Protein AF-A0A0K0Y816-F1 (afdb_monomer_lite)

Structure (mmCIF, N/CA/C/O backbone):
data_AF-A0A0K0Y816-F1
#
_entry.id   AF-A0A0K0Y816-F1
#
loop_
_atom_site.group_PDB
_atom_site.id
_atom_site.type_symbol
_atom_site.label_atom_id
_atom_site.label_alt_id
_atom_site.label_comp_id
_atom_site.label_asym_id
_atom_site.label_entity_id
_atom_site.label_seq_id
_atom_site.pdbx_PDB_ins_code
_atom_site.Cartn_x
_atom_site.Cartn_y
_atom_site.Cartn_z
_atom_site.occupancy
_atom_site.B_iso_or_equiv
_atom_site.auth_seq_id
_atom_site.auth_comp_id
_atom_site.auth_asym_id
_atom_site.auth_atom_id
_atom_site.pdbx_PDB_model_num
ATOM 1 N N . MET A 1 1 ? 4.189 17.887 4.296 1.00 41.25 1 MET A N 1
ATOM 2 C CA . MET A 1 1 ? 4.472 16.920 3.206 1.00 41.25 1 MET A CA 1
ATOM 3 C C . MET A 1 1 ? 5.342 15.790 3.752 1.00 41.25 1 MET A C 1
ATOM 5 O O . MET A 1 1 ? 6.490 16.033 4.102 1.00 41.25 1 MET A O 1
ATOM 9 N N . GLY A 1 2 ? 4.768 14.596 3.940 1.00 44.94 2 GLY A N 1
ATOM 10 C CA . GLY A 1 2 ? 5.433 13.450 4.579 1.00 44.94 2 GLY A CA 1
ATOM 11 C C . GLY A 1 2 ? 6.568 12.876 3.726 1.00 44.94 2 GLY A C 1
ATOM 12 O O . GLY A 1 2 ? 6.429 12.738 2.514 1.00 44.94 2 GLY A O 1
ATOM 13 N N . LYS A 1 3 ? 7.708 12.578 4.356 1.00 40.50 3 LYS A N 1
ATOM 14 C CA . LYS A 1 3 ? 8.942 12.158 3.679 1.00 40.50 3 LYS A CA 1
ATOM 15 C C . LYS A 1 3 ? 8.794 10.744 3.103 1.00 40.50 3 LYS A C 1
ATOM 17 O O . LYS A 1 3 ? 8.760 9.767 3.845 1.00 40.50 3 LYS A O 1
ATOM 22 N N . PHE A 1 4 ? 8.744 10.643 1.777 1.00 51.56 4 PHE A N 1
ATOM 23 C CA . PHE A 1 4 ? 8.930 9.392 1.045 1.00 51.56 4 PHE A CA 1
ATOM 24 C C . PHE A 1 4 ? 10.347 8.835 1.282 1.00 51.56 4 PHE A C 1
ATOM 26 O O . PHE A 1 4 ? 11.301 9.587 1.493 1.00 51.56 4 PHE A O 1
ATOM 33 N N . THR A 1 5 ? 10.528 7.513 1.211 1.00 58.25 5 THR A N 1
ATOM 34 C CA . THR A 1 5 ? 11.883 6.936 1.164 1.00 58.25 5 THR A CA 1
ATOM 35 C C . THR A 1 5 ? 12.561 7.355 -0.149 1.00 58.25 5 THR A C 1
ATOM 37 O O . THR A 1 5 ? 11.906 7.383 -1.191 1.00 58.25 5 THR A O 1
ATOM 40 N N . LYS A 1 6 ? 13.875 7.648 -0.146 1.00 58.44 6 LYS A N 1
ATOM 41 C CA . LYS A 1 6 ? 14.615 8.121 -1.345 1.00 58.44 6 LYS A CA 1
ATOM 42 C C . LYS A 1 6 ? 14.414 7.243 -2.598 1.00 58.44 6 LYS A C 1
ATOM 44 O O . LYS A 1 6 ? 14.538 7.746 -3.709 1.00 58.44 6 LYS A O 1
ATOM 49 N N . LYS A 1 7 ? 14.130 5.941 -2.439 1.00 62.38 7 LYS A N 1
ATOM 50 C CA . LYS A 1 7 ? 13.894 4.996 -3.549 1.00 62.38 7 LYS A CA 1
ATOM 51 C C . LYS A 1 7 ? 12.439 4.985 -4.034 1.00 62.38 7 LYS A C 1
ATOM 53 O O . LYS A 1 7 ? 12.223 5.041 -5.240 1.00 62.38 7 LYS A O 1
ATOM 58 N N . GLY A 1 8 ? 11.460 4.975 -3.124 1.00 60.06 8 GLY A N 1
ATOM 59 C CA . GLY A 1 8 ? 10.039 5.054 -3.488 1.00 60.06 8 GLY A CA 1
ATOM 60 C C . GLY A 1 8 ? 9.689 6.398 -4.128 1.00 60.06 8 GLY A C 1
ATOM 61 O O . GLY A 1 8 ? 9.013 6.443 -5.149 1.00 60.06 8 GLY A O 1
ATOM 62 N N . ASP A 1 9 ? 10.261 7.480 -3.598 1.00 65.94 9 ASP A N 1
ATOM 63 C CA . ASP A 1 9 ? 10.196 8.823 -4.178 1.00 65.94 9 ASP A CA 1
ATOM 64 C C . ASP A 1 9 ? 10.778 8.866 -5.596 1.00 65.94 9 ASP A C 1
ATOM 66 O O . ASP A 1 9 ? 10.167 9.409 -6.510 1.00 65.94 9 ASP A O 1
ATOM 70 N N . ARG A 1 10 ? 11.934 8.221 -5.812 1.00 63.66 10 ARG A N 1
ATOM 71 C CA . ARG A 1 10 ? 12.554 8.113 -7.137 1.00 63.66 10 ARG A CA 1
ATOM 72 C C . ARG A 1 10 ? 11.691 7.314 -8.105 1.00 63.66 10 ARG A C 1
ATOM 74 O O . ARG A 1 10 ? 11.655 7.675 -9.271 1.00 63.66 10 ARG A O 1
ATOM 81 N N . TYR A 1 11 ? 11.005 6.262 -7.660 1.00 65.88 11 TYR A N 1
ATOM 82 C CA . TYR A 1 11 ? 10.105 5.498 -8.526 1.00 65.88 11 TYR A CA 1
ATOM 83 C C . TYR A 1 11 ? 8.853 6.295 -8.885 1.00 65.88 11 TYR A C 1
ATOM 85 O O . TYR A 1 11 ? 8.498 6.357 -10.055 1.00 65.88 11 TYR A O 1
ATOM 93 N N . ILE A 1 12 ? 8.241 6.985 -7.918 1.00 65.44 12 ILE A N 1
ATOM 94 C CA . ILE A 1 12 ? 7.115 7.886 -8.185 1.00 65.44 12 ILE A CA 1
ATOM 95 C C . ILE A 1 12 ? 7.564 9.008 -9.130 1.00 65.44 12 ILE A C 1
ATOM 97 O O . ILE A 1 12 ? 6.913 9.236 -10.143 1.00 65.44 12 ILE A O 1
ATOM 101 N N . ARG A 1 13 ? 8.725 9.635 -8.896 1.00 62.97 13 ARG A N 1
ATOM 102 C CA . ARG A 1 13 ? 9.318 10.606 -9.830 1.00 62.97 13 ARG A CA 1
ATOM 103 C C . ARG A 1 13 ? 9.652 9.995 -11.184 1.00 62.97 13 ARG A C 1
ATOM 105 O O . ARG A 1 13 ? 9.427 10.657 -12.177 1.00 62.97 13 ARG A O 1
ATOM 112 N N . LYS A 1 14 ? 10.147 8.758 -11.266 1.00 61.94 14 LYS A N 1
ATOM 113 C CA . LYS A 1 14 ? 10.426 8.068 -12.536 1.00 61.94 14 LYS A CA 1
ATOM 114 C C . LYS A 1 14 ? 9.134 7.772 -13.289 1.00 61.94 14 LYS A C 1
ATOM 116 O O . LYS A 1 14 ? 9.109 7.974 -14.488 1.00 61.94 14 LYS A O 1
ATOM 121 N N . LEU A 1 15 ? 8.059 7.359 -12.621 1.00 62.47 15 LEU A N 1
ATOM 122 C CA . LEU A 1 15 ? 6.740 7.205 -13.240 1.00 62.47 15 LEU A CA 1
ATOM 123 C C . LEU A 1 15 ? 6.183 8.550 -13.714 1.00 62.47 15 LEU A C 1
ATOM 125 O O . LEU A 1 15 ? 5.630 8.624 -14.805 1.00 62.47 15 LEU A O 1
ATOM 129 N N . LEU A 1 16 ? 6.373 9.611 -12.927 1.00 59.97 16 LEU A N 1
ATOM 130 C CA . LEU A 1 16 ? 5.992 10.965 -13.315 1.00 59.97 16 LEU A CA 1
ATOM 131 C C . LEU A 1 16 ? 6.830 11.458 -14.506 1.00 59.97 16 LEU A C 1
ATOM 133 O O . LEU A 1 16 ? 6.243 11.951 -15.450 1.00 59.97 16 LEU A O 1
ATOM 137 N N . VAL A 1 17 ? 8.155 11.261 -14.518 1.00 57.41 17 VAL A N 1
ATOM 138 C CA . VAL A 1 17 ? 9.104 11.740 -15.549 1.00 57.41 17 VAL A CA 1
ATOM 139 C C . VAL A 1 17 ? 9.083 10.894 -16.828 1.00 57.41 17 VAL A C 1
ATOM 141 O O . VAL A 1 17 ? 9.061 11.437 -17.925 1.00 57.41 17 VAL A O 1
ATOM 144 N N . VAL A 1 18 ? 9.040 9.566 -16.725 1.00 56.75 18 VAL A N 1
ATOM 145 C CA . VAL A 1 18 ? 8.899 8.665 -17.885 1.00 56.75 18 VAL A CA 1
ATOM 146 C C . VAL A 1 18 ? 7.469 8.725 -18.441 1.00 56.75 18 VAL A C 1
ATOM 148 O O . VAL A 1 18 ? 7.276 8.563 -19.640 1.00 56.75 18 VAL A O 1
ATOM 151 N N . GLY A 1 19 ? 6.469 9.036 -17.607 1.00 48.03 19 GLY A N 1
ATOM 152 C CA . GLY A 1 19 ? 5.104 9.360 -18.039 1.00 48.03 19 GLY A CA 1
ATOM 153 C C . GLY A 1 19 ? 4.885 10.825 -18.458 1.00 48.03 19 GLY A C 1
ATOM 154 O O . GLY A 1 19 ? 3.814 11.153 -18.968 1.00 48.03 19 GLY A O 1
ATOM 155 N N . MET A 1 20 ? 5.871 11.714 -18.269 1.00 43.75 20 MET A N 1
ATOM 156 C CA . MET A 1 20 ? 5.759 13.164 -18.524 1.00 43.75 20 MET A CA 1
ATOM 157 C C . MET A 1 20 ? 5.785 13.526 -20.011 1.00 43.75 20 MET A C 1
ATOM 159 O O . MET A 1 20 ? 5.501 14.672 -20.350 1.00 43.75 20 MET A O 1
ATOM 163 N N . THR A 1 21 ? 6.038 12.578 -20.918 1.00 47.31 21 THR A N 1
ATOM 164 C CA . THR A 1 21 ? 5.908 12.812 -22.366 1.00 47.31 21 THR A CA 1
ATOM 165 C C . THR A 1 21 ? 4.455 12.860 -22.845 1.00 47.31 21 THR A C 1
ATOM 167 O O . THR A 1 21 ? 4.202 12.992 -24.038 1.00 47.31 21 THR A O 1
ATOM 170 N N . SER A 1 22 ? 3.455 12.809 -21.958 1.00 38.12 22 SER A N 1
ATOM 171 C CA . SER A 1 22 ? 2.062 13.029 -22.353 1.00 38.12 22 SER A CA 1
ATOM 172 C C . SER A 1 22 ? 1.257 13.748 -21.274 1.00 38.12 22 SER A C 1
ATOM 174 O O . SER A 1 22 ? 0.829 13.153 -20.285 1.00 38.12 22 SER A O 1
ATOM 176 N N . ARG A 1 23 ? 0.944 15.031 -21.517 1.00 41.62 23 ARG A N 1
ATOM 177 C CA . ARG A 1 23 ? -0.026 15.831 -20.735 1.00 41.62 23 ARG A CA 1
ATOM 178 C C . ARG A 1 23 ? -1.375 15.110 -20.536 1.00 41.62 23 ARG A C 1
ATOM 180 O O . ARG A 1 23 ? -2.041 15.340 -19.535 1.00 41.62 23 ARG A O 1
ATOM 187 N N . ALA A 1 24 ? -1.739 14.188 -21.432 1.00 39.59 24 ALA A N 1
ATOM 188 C CA . ALA A 1 24 ? -2.941 13.354 -21.350 1.00 39.59 24 ALA A CA 1
ATOM 189 C C . ALA A 1 24 ? -2.882 12.224 -20.293 1.00 39.59 24 ALA A C 1
ATOM 191 O O . ALA A 1 24 ? -3.926 11.782 -19.815 1.00 39.59 24 ALA A O 1
ATOM 192 N N . VAL A 1 25 ? -1.689 11.760 -19.891 1.00 45.94 25 VAL A N 1
ATOM 193 C CA . VAL A 1 25 ? -1.521 10.691 -18.881 1.00 45.94 25 VAL A CA 1
ATOM 194 C C . VAL A 1 25 ? -1.564 11.261 -17.460 1.00 45.94 25 VAL A C 1
ATOM 196 O O . VAL A 1 25 ? -2.171 10.648 -16.581 1.00 45.94 25 VAL A O 1
ATOM 199 N N . MET A 1 26 ? -1.027 12.473 -17.247 1.00 41.97 26 MET A N 1
ATOM 200 C CA . MET A 1 26 ? -1.119 13.199 -15.967 1.00 41.97 26 MET A CA 1
ATOM 201 C C . MET A 1 26 ? -2.569 13.432 -15.513 1.00 41.97 26 MET A C 1
ATOM 203 O O . MET A 1 26 ? -2.845 13.416 -14.317 1.00 41.97 26 MET A O 1
ATOM 207 N N . ALA A 1 27 ? -3.503 13.594 -16.454 1.00 44.38 27 ALA A N 1
ATOM 208 C CA . ALA A 1 27 ? -4.913 13.829 -16.158 1.00 44.38 27 ALA A CA 1
ATOM 209 C C . ALA A 1 27 ? -5.694 12.560 -15.756 1.00 44.38 27 ALA A C 1
ATOM 211 O O . ALA A 1 27 ? -6.814 12.678 -15.263 1.00 44.38 27 ALA A O 1
ATOM 212 N N . LYS A 1 28 ? -5.155 11.343 -15.965 1.00 47.62 28 LYS A N 1
ATOM 213 C CA . LYS A 1 28 ? -5.985 10.124 -15.928 1.00 47.62 28 LYS A CA 1
ATOM 214 C C . LYS A 1 28 ? -5.963 9.328 -14.620 1.00 47.62 28 LYS A C 1
ATOM 216 O O . LYS A 1 28 ? -6.854 8.502 -14.467 1.00 47.62 28 LYS A O 1
ATOM 221 N N . ARG A 1 29 ? -5.018 9.540 -13.689 1.00 51.16 29 ARG A N 1
ATOM 222 C CA . ARG A 1 29 ? -5.080 9.041 -12.289 1.00 51.16 29 ARG A CA 1
ATOM 223 C C . ARG A 1 29 ? -3.893 9.547 -11.464 1.00 51.16 29 ARG A C 1
ATOM 225 O O . ARG A 1 29 ? -2.744 9.345 -11.850 1.00 51.16 29 ARG A O 1
ATOM 232 N N . SER A 1 30 ? -4.160 10.142 -10.302 1.00 59.84 30 SER A N 1
ATOM 233 C CA . SER A 1 30 ? -3.118 10.483 -9.325 1.00 59.84 30 SER A CA 1
ATOM 234 C C . SER A 1 30 ? -2.407 9.194 -8.883 1.00 59.84 30 SER A C 1
ATOM 236 O O . SER A 1 30 ? -3.091 8.223 -8.564 1.00 59.84 30 SER A O 1
ATOM 238 N N . PRO A 1 31 ? -1.064 9.117 -8.844 1.00 56.72 31 PRO A N 1
ATOM 239 C CA . PRO A 1 31 ? -0.341 7.887 -8.496 1.00 56.72 31 PRO A CA 1
ATOM 240 C C . PRO A 1 31 ? -0.703 7.340 -7.105 1.00 56.72 31 PRO A C 1
ATOM 242 O O . PRO A 1 31 ? -0.662 6.126 -6.89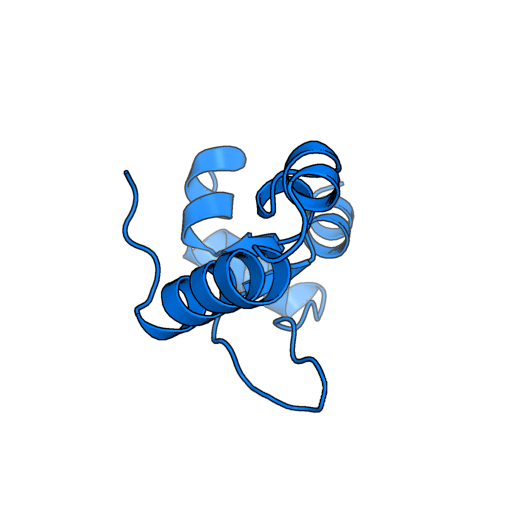7 1.00 56.72 31 PRO A O 1
ATOM 245 N N . HIS A 1 32 ? -1.157 8.204 -6.191 1.00 59.44 32 HIS A N 1
ATOM 246 C CA . HIS A 1 32 ? -1.709 7.806 -4.894 1.00 59.44 32 HIS A CA 1
ATOM 247 C C . HIS A 1 32 ? -2.993 6.978 -5.010 1.00 59.44 32 HIS A C 1
ATOM 249 O O . HIS A 1 32 ? -3.244 6.146 -4.153 1.00 59.44 32 HIS A O 1
ATOM 255 N N . GLN A 1 33 ? -3.762 7.111 -6.097 1.00 68.88 33 GLN A N 1
ATOM 256 C CA . GLN A 1 33 ? -4.914 6.242 -6.373 1.00 68.88 33 GLN A CA 1
ATOM 257 C C . GLN A 1 33 ? -4.526 4.787 -6.618 1.00 68.88 33 GLN A C 1
ATOM 259 O O . GLN A 1 33 ? -5.384 3.914 -6.551 1.00 68.88 33 GLN A O 1
ATOM 264 N N . ARG A 1 34 ? -3.258 4.508 -6.936 1.00 74.50 34 ARG A N 1
ATOM 265 C CA . ARG A 1 34 ? -2.820 3.163 -7.319 1.00 74.50 34 ARG A CA 1
ATOM 266 C C . ARG A 1 34 ? -1.791 2.578 -6.367 1.00 74.50 34 ARG A C 1
ATOM 268 O O . ARG A 1 34 ? -1.798 1.366 -6.165 1.00 74.50 34 ARG A O 1
ATOM 275 N N . PHE A 1 35 ? -0.948 3.417 -5.768 1.00 81.31 35 PHE A N 1
ATOM 276 C CA . PHE A 1 35 ? 0.123 2.976 -4.886 1.00 81.31 35 PHE A CA 1
ATOM 277 C C . PHE A 1 35 ? 0.112 3.703 -3.548 1.00 81.31 35 PHE A C 1
ATOM 279 O O . PHE A 1 35 ? -0.031 4.924 -3.479 1.00 81.31 35 PHE A O 1
ATOM 286 N N . LEU A 1 36 ? 0.360 2.937 -2.491 1.00 83.25 36 LEU A N 1
ATOM 287 C CA . LEU A 1 36 ? 0.474 3.418 -1.126 1.00 83.25 36 LEU A CA 1
ATOM 288 C C . LEU A 1 36 ? 1.842 3.073 -0.555 1.00 83.25 36 LEU A C 1
ATOM 290 O O . LEU A 1 36 ? 2.346 1.962 -0.710 1.00 83.25 36 LEU A O 1
ATOM 294 N N . THR A 1 37 ? 2.435 4.032 0.147 1.00 85.12 37 THR A N 1
ATOM 295 C CA . THR A 1 37 ? 3.564 3.758 1.041 1.00 85.12 37 THR A CA 1
ATOM 296 C C . THR A 1 37 ? 3.050 3.578 2.460 1.00 85.12 37 THR A C 1
ATOM 298 O O . THR A 1 37 ? 1.964 4.056 2.783 1.00 85.12 37 THR A O 1
ATOM 301 N N . THR A 1 38 ? 3.831 2.959 3.342 1.00 83.69 38 THR A N 1
ATOM 302 C CA . THR A 1 38 ? 3.446 2.833 4.758 1.00 83.69 38 THR A CA 1
ATOM 303 C C . THR A 1 38 ? 3.145 4.190 5.405 1.00 83.69 38 THR A C 1
ATOM 305 O O . THR A 1 38 ? 2.189 4.299 6.160 1.00 83.69 38 THR A O 1
ATOM 308 N N . THR A 1 39 ? 3.885 5.249 5.062 1.00 82.62 39 THR A N 1
ATOM 309 C CA . THR A 1 39 ? 3.598 6.614 5.538 1.00 82.62 39 THR A CA 1
ATOM 310 C C . THR A 1 39 ? 2.259 7.132 5.015 1.00 82.62 39 THR A C 1
ATOM 312 O O . THR A 1 39 ? 1.508 7.754 5.760 1.00 82.62 39 THR A O 1
ATOM 315 N N . THR A 1 40 ? 1.936 6.857 3.749 1.00 83.75 40 THR A N 1
ATOM 316 C CA . THR A 1 40 ? 0.631 7.208 3.172 1.00 83.75 40 THR A CA 1
ATOM 317 C C . THR A 1 40 ? -0.496 6.457 3.876 1.00 83.75 40 THR A C 1
ATOM 319 O O . THR A 1 40 ? -1.475 7.081 4.253 1.00 83.75 40 THR A O 1
ATOM 322 N N . MET A 1 41 ? -0.330 5.157 4.143 1.00 86.00 41 MET A N 1
ATOM 323 C CA . MET A 1 41 ? -1.319 4.361 4.879 1.00 86.00 41 MET A CA 1
ATOM 324 C C . MET A 1 41 ? -1.546 4.873 6.303 1.00 86.00 41 MET A C 1
ATOM 326 O O . MET A 1 41 ? -2.682 4.923 6.753 1.00 86.00 41 MET A O 1
ATOM 330 N N . MET A 1 42 ? -0.483 5.264 7.014 1.00 88.44 42 MET A N 1
ATOM 331 C CA . MET A 1 42 ? -0.614 5.849 8.353 1.00 88.44 42 MET A CA 1
ATOM 332 C C . MET A 1 42 ? -1.448 7.132 8.321 1.00 88.44 42 MET A C 1
ATOM 334 O O . MET A 1 42 ? -2.311 7.319 9.170 1.00 88.44 42 MET A O 1
ATOM 338 N N . ASN A 1 43 ? -1.205 7.994 7.330 1.00 86.12 43 ASN A N 1
ATOM 339 C CA . ASN A 1 43 ? -1.933 9.253 7.185 1.00 86.12 43 ASN A CA 1
ATOM 340 C C . ASN A 1 43 ? -3.382 9.047 6.721 1.00 86.12 43 ASN A C 1
ATOM 342 O O . ASN A 1 43 ? -4.260 9.769 7.175 1.00 86.12 43 ASN A O 1
ATOM 346 N N . GLU A 1 44 ? -3.631 8.101 5.813 1.00 86.88 44 GLU A N 1
ATOM 347 C CA . GLU A 1 44 ? -4.962 7.877 5.230 1.00 86.88 44 GLU A CA 1
ATOM 348 C C . GLU A 1 44 ? -5.874 7.032 6.125 1.00 86.88 44 GLU A C 1
ATOM 350 O O . GLU A 1 44 ? -7.067 7.304 6.196 1.00 86.88 44 GLU A O 1
ATOM 355 N N . PHE A 1 45 ? -5.332 6.034 6.828 1.00 86.44 45 PHE A N 1
ATOM 356 C CA . PHE A 1 45 ? -6.122 5.098 7.639 1.00 86.44 45 PHE A CA 1
ATOM 357 C C . PHE A 1 45 ? -5.960 5.303 9.150 1.00 86.44 45 PHE A C 1
ATOM 359 O O . PHE A 1 45 ? -6.543 4.556 9.932 1.00 86.44 45 PHE A O 1
ATOM 366 N N . GLY A 1 46 ? -5.125 6.254 9.582 1.00 87.81 46 GLY A N 1
ATOM 367 C CA . GLY A 1 46 ? -4.910 6.575 10.999 1.00 87.81 46 GLY A CA 1
ATOM 368 C C . GLY A 1 46 ? -4.278 5.453 11.832 1.00 87.81 46 GLY A C 1
ATOM 369 O O . GLY A 1 46 ? -4.218 5.555 13.055 1.00 87.81 46 GLY A O 1
ATOM 370 N N . GLN A 1 47 ? -3.811 4.366 11.208 1.00 86.44 47 GLN A N 1
ATOM 371 C CA . GLN A 1 47 ? -3.246 3.223 11.924 1.00 86.44 47 GLN A CA 1
ATOM 372 C C . GLN A 1 47 ? -1.744 3.401 12.182 1.00 86.44 47 GLN A C 1
ATOM 374 O O . GLN A 1 47 ? -1.005 3.843 11.295 1.00 86.44 47 GLN A O 1
ATOM 379 N N . PRO A 1 48 ? -1.245 3.000 13.367 1.00 90.00 48 PRO A N 1
ATOM 380 C CA . PRO A 1 48 ? 0.179 3.034 13.650 1.00 90.00 48 PRO A CA 1
ATOM 381 C C . PRO A 1 48 ? 0.928 2.027 12.771 1.00 90.00 48 PRO A C 1
ATOM 383 O O . PRO A 1 48 ? 0.444 0.934 12.466 1.00 90.00 48 PRO A O 1
ATOM 386 N N . ARG A 1 49 ? 2.168 2.375 12.412 1.00 85.56 49 ARG A N 1
ATOM 387 C CA . ARG A 1 49 ? 3.019 1.593 11.503 1.00 85.56 49 ARG A CA 1
ATOM 388 C C . ARG A 1 49 ? 3.091 0.104 11.848 1.00 85.56 49 ARG A C 1
ATOM 390 O O . ARG A 1 49 ? 3.011 -0.731 10.954 1.00 85.56 49 ARG A O 1
ATOM 397 N N . ASN A 1 50 ? 3.262 -0.231 13.125 1.00 90.94 50 ASN A N 1
ATOM 398 C CA . ASN A 1 50 ? 3.441 -1.620 13.553 1.00 90.94 50 ASN A CA 1
ATOM 399 C C . ASN A 1 50 ? 2.169 -2.453 13.360 1.00 90.94 50 ASN A C 1
ATOM 401 O O . ASN A 1 50 ? 2.267 -3.602 12.937 1.00 90.94 50 ASN A O 1
ATOM 405 N N . ALA A 1 51 ? 0.992 -1.863 13.590 1.00 89.75 51 ALA A N 1
ATOM 406 C CA . ALA A 1 51 ? -0.285 -2.529 13.345 1.00 89.75 51 ALA A CA 1
ATOM 407 C C . ALA A 1 51 ? -0.475 -2.828 11.851 1.00 89.75 51 ALA A C 1
ATOM 409 O O . ALA A 1 51 ? -0.838 -3.945 11.490 1.00 89.75 51 ALA A O 1
ATOM 410 N N . LEU A 1 52 ? -0.136 -1.870 10.980 1.00 90.19 52 LEU A N 1
ATOM 411 C CA . LEU A 1 52 ? -0.153 -2.078 9.529 1.00 90.19 52 LEU A CA 1
ATOM 412 C C . LEU A 1 52 ? 0.806 -3.199 9.105 1.00 90.19 52 LEU A C 1
ATOM 414 O O . LEU A 1 52 ? 0.422 -4.074 8.339 1.00 90.19 52 LEU A O 1
ATOM 418 N N . LEU A 1 53 ? 2.038 -3.223 9.626 1.00 88.69 53 LEU A N 1
ATOM 419 C CA . LEU A 1 53 ? 3.014 -4.271 9.297 1.00 88.69 53 LEU A CA 1
ATOM 420 C C . LEU A 1 53 ? 2.591 -5.664 9.782 1.00 88.69 53 LEU A C 1
ATOM 422 O O . LEU A 1 53 ? 2.862 -6.646 9.093 1.00 88.69 53 LEU A O 1
ATOM 426 N N . LEU A 1 54 ? 1.946 -5.761 10.946 1.00 91.81 54 LEU A N 1
ATOM 427 C CA . LEU A 1 54 ? 1.387 -7.018 11.450 1.00 91.81 54 LEU A CA 1
ATOM 428 C C . LEU A 1 54 ? 0.269 -7.526 10.539 1.00 91.81 54 LEU A C 1
ATOM 430 O O . LEU A 1 54 ? 0.302 -8.689 10.146 1.00 91.81 54 LEU A O 1
ATOM 434 N N . LYS A 1 55 ? -0.663 -6.650 10.143 1.00 90.88 55 LYS A N 1
ATOM 435 C CA . LYS A 1 55 ? -1.744 -6.999 9.210 1.00 90.88 55 LYS A CA 1
ATOM 436 C C . LYS A 1 55 ? -1.204 -7.448 7.857 1.00 90.88 55 LYS A C 1
ATOM 438 O O . LYS A 1 55 ? -1.571 -8.521 7.402 1.00 90.88 55 LYS A O 1
ATOM 443 N N . LEU A 1 56 ? -0.264 -6.698 7.280 1.00 90.69 56 LEU A N 1
ATOM 444 C CA . LEU A 1 56 ? 0.391 -7.050 6.015 1.00 90.69 56 LEU A CA 1
ATOM 445 C C . LEU A 1 56 ? 1.045 -8.437 6.063 1.00 90.69 56 LEU A C 1
ATOM 447 O O . LEU A 1 56 ? 0.956 -9.198 5.105 1.00 90.69 56 LEU A O 1
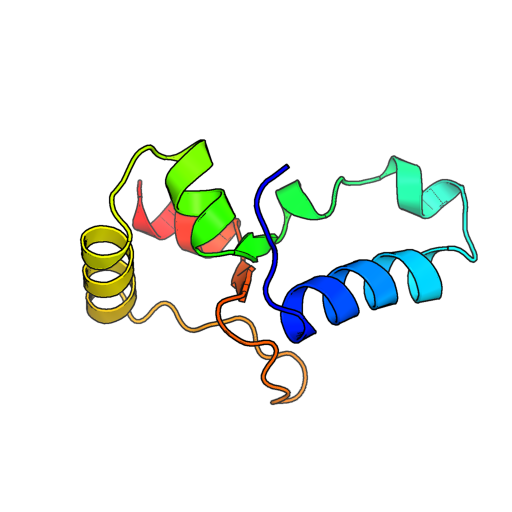ATOM 451 N N . LYS A 1 57 ? 1.694 -8.781 7.184 1.00 89.00 57 LYS A N 1
ATOM 452 C CA . LYS A 1 57 ? 2.264 -10.119 7.385 1.00 89.00 57 LYS A CA 1
ATOM 453 C C . LYS A 1 57 ? 1.184 -11.191 7.510 1.00 89.00 57 LYS A C 1
ATOM 455 O O . LYS A 1 57 ? 1.327 -12.241 6.898 1.00 89.00 57 LYS A O 1
ATOM 460 N N . ALA A 1 58 ? 0.135 -10.930 8.287 1.00 91.75 58 ALA A N 1
ATOM 461 C CA . ALA A 1 58 ? -0.950 -11.879 8.517 1.00 91.75 58 ALA A CA 1
ATOM 462 C C . ALA A 1 58 ? -1.732 -12.200 7.233 1.00 91.75 58 ALA A C 1
ATOM 464 O O . ALA A 1 58 ? -2.126 -13.343 7.032 1.00 91.75 58 ALA A O 1
ATOM 465 N N . THR A 1 59 ? -1.916 -1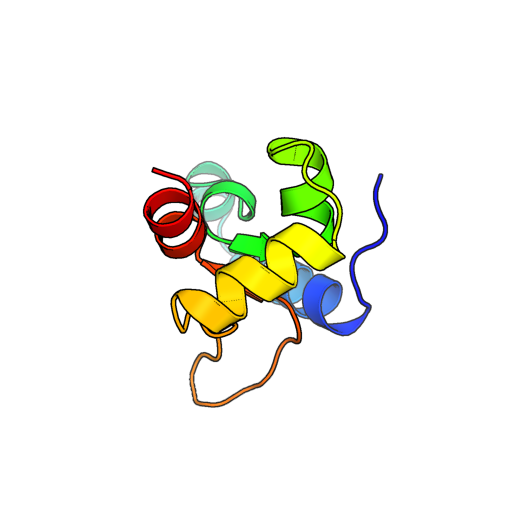1.217 6.349 1.00 89.81 59 THR A N 1
ATOM 466 C CA . THR A 1 59 ? -2.629 -11.385 5.073 1.00 89.81 59 THR A CA 1
ATOM 467 C C . THR A 1 59 ? -1.721 -11.752 3.902 1.00 89.81 59 THR A C 1
ATOM 469 O O . THR A 1 59 ? -2.202 -11.952 2.789 1.00 89.81 59 THR A O 1
ATOM 472 N N . GLY A 1 60 ? -0.405 -11.831 4.121 1.00 90.38 60 GLY A N 1
ATOM 473 C CA . GLY A 1 60 ? 0.564 -12.152 3.074 1.00 90.38 60 GLY A CA 1
ATOM 474 C C . GLY A 1 60 ? 0.698 -11.080 1.987 1.00 90.38 60 GLY A C 1
ATOM 475 O O . GLY A 1 60 ? 1.266 -11.354 0.929 1.00 90.38 60 GLY A O 1
ATOM 476 N N . VAL A 1 61 ? 0.206 -9.858 2.219 1.00 89.06 61 VAL A N 1
ATOM 477 C CA . VAL A 1 61 ? 0.307 -8.764 1.246 1.00 89.06 61 VAL A CA 1
ATOM 478 C C . VAL A 1 61 ? 1.768 -8.344 1.108 1.00 89.06 61 VAL A C 1
ATOM 480 O O . VAL A 1 61 ? 2.387 -7.788 2.020 1.00 89.06 61 VAL A O 1
ATOM 483 N N . MET A 1 62 ? 2.329 -8.602 -0.070 1.00 85.44 62 MET A N 1
ATOM 484 C CA . MET A 1 62 ? 3.716 -8.279 -0.379 1.00 85.44 62 MET A CA 1
ATOM 485 C C . MET A 1 62 ? 3.862 -6.871 -0.971 1.00 85.44 62 MET A C 1
ATOM 487 O O . MET A 1 62 ? 2.949 -6.368 -1.631 1.00 85.44 62 MET A O 1
ATOM 491 N N . PRO A 1 63 ? 5.028 -6.225 -0.792 1.00 85.00 63 PRO A N 1
ATOM 492 C CA . PRO A 1 63 ? 5.341 -5.006 -1.518 1.00 85.00 63 PRO A CA 1
ATOM 493 C C . PRO A 1 63 ? 5.298 -5.231 -3.032 1.00 85.00 63 PRO A C 1
ATOM 495 O O . PRO A 1 63 ? 5.688 -6.283 -3.539 1.00 85.00 63 PRO A O 1
ATOM 498 N N . PHE A 1 64 ? 4.873 -4.207 -3.757 1.00 82.88 64 PHE A N 1
ATOM 499 C CA . PHE A 1 64 ? 4.839 -4.176 -5.206 1.00 82.88 64 PHE A CA 1
ATOM 500 C C . PHE A 1 64 ? 6.257 -4.271 -5.784 1.00 82.88 64 PHE A C 1
ATOM 502 O O . PHE A 1 64 ? 7.103 -3.400 -5.556 1.00 82.88 64 PHE A O 1
ATOM 509 N N . ARG A 1 65 ? 6.501 -5.344 -6.545 1.00 82.75 65 ARG A N 1
ATOM 510 C CA . ARG A 1 65 ? 7.796 -5.668 -7.160 1.00 82.75 65 ARG A CA 1
ATOM 511 C C . ARG A 1 65 ? 7.635 -5.983 -8.649 1.00 82.75 65 ARG A C 1
ATOM 513 O O . ARG A 1 65 ? 7.649 -7.155 -9.030 1.00 82.75 65 ARG A O 1
ATOM 520 N N . PRO A 1 66 ? 7.439 -4.972 -9.510 1.00 76.12 66 PRO A N 1
ATOM 521 C CA . PRO A 1 66 ? 7.342 -5.210 -10.941 1.00 76.12 66 PRO A CA 1
ATOM 522 C C . PRO A 1 66 ? 8.697 -5.710 -11.451 1.00 76.12 66 PRO A C 1
ATOM 524 O O . PRO A 1 66 ? 9.742 -5.184 -11.068 1.00 76.12 66 PRO A O 1
ATOM 527 N N . ASN A 1 67 ? 8.682 -6.749 -12.288 1.00 75.44 67 ASN A N 1
ATOM 528 C CA . ASN A 1 67 ? 9.885 -7.380 -12.845 1.00 75.44 67 ASN A CA 1
ATOM 529 C C . ASN A 1 67 ? 10.912 -7.820 -11.775 1.00 75.44 67 ASN A C 1
ATOM 531 O O . ASN A 1 67 ? 12.114 -7.810 -12.019 1.00 75.44 67 ASN A O 1
ATOM 535 N N . GLY A 1 68 ? 10.450 -8.156 -10.562 1.00 75.31 68 GLY A N 1
ATOM 536 C CA . GLY A 1 68 ? 11.304 -8.566 -9.438 1.00 75.31 68 GLY A CA 1
ATOM 537 C C . GLY A 1 68 ? 12.029 -7.422 -8.711 1.00 75.31 68 GLY A C 1
ATOM 538 O O . GLY A 1 68 ? 12.614 -7.648 -7.642 1.00 75.31 68 GLY A O 1
ATOM 539 N N . GLU A 1 69 ? 11.948 -6.192 -9.226 1.00 72.94 69 GLU A N 1
ATOM 540 C CA . GLU A 1 69 ? 12.646 -5.024 -8.691 1.00 72.94 69 GLU A CA 1
ATOM 541 C C . GLU A 1 69 ? 12.025 -4.564 -7.360 1.00 72.94 69 GLU A C 1
ATOM 543 O O . GLU A 1 69 ? 10.807 -4.495 -7.201 1.00 72.94 69 GLU A O 1
ATOM 548 N N . ASN A 1 70 ? 12.868 -4.283 -6.361 1.00 75.31 70 ASN A N 1
ATOM 549 C CA . ASN A 1 70 ? 12.423 -3.915 -5.016 1.00 75.31 70 ASN A CA 1
ATOM 550 C C . ASN A 1 70 ? 12.472 -2.393 -4.808 1.00 75.31 70 ASN A C 1
ATOM 552 O O . ASN A 1 70 ? 13.544 -1.810 -4.624 1.00 75.31 70 ASN A O 1
ATOM 556 N N . PHE A 1 71 ? 11.296 -1.765 -4.755 1.00 71.25 71 PHE A N 1
ATOM 557 C CA . PHE A 1 71 ? 11.133 -0.324 -4.513 1.00 71.25 71 PHE A CA 1
ATOM 558 C C . PHE A 1 71 ? 10.902 0.037 -3.037 1.00 71.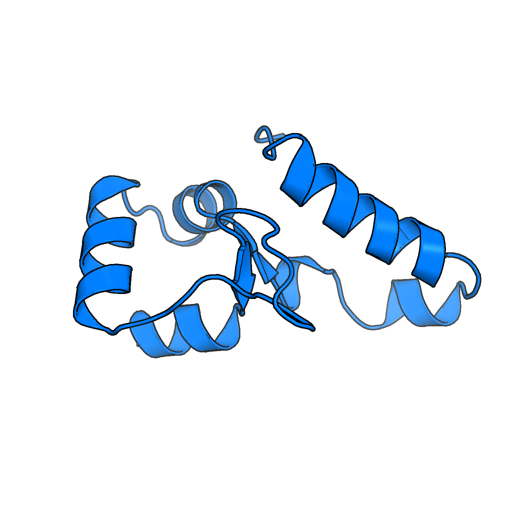25 71 PHE A C 1
ATOM 560 O O . PHE A 1 71 ? 10.610 1.189 -2.708 1.00 71.25 71 PHE A O 1
ATOM 567 N N . GLY A 1 72 ? 11.077 -0.922 -2.127 1.00 80.12 72 GLY A N 1
ATOM 568 C CA . GLY A 1 72 ? 10.827 -0.763 -0.700 1.00 80.12 72 GLY A CA 1
ATOM 569 C C . GLY A 1 72 ? 9.363 -1.010 -0.336 1.00 80.12 72 GLY A C 1
ATOM 570 O O . GLY A 1 72 ? 8.688 -1.826 -0.951 1.00 80.12 72 GLY A O 1
ATOM 571 N N . GLN A 1 73 ? 8.876 -0.316 0.695 1.00 83.44 73 GLN A N 1
ATOM 572 C CA . GLN A 1 73 ? 7.522 -0.465 1.248 1.00 83.44 73 GLN A CA 1
ATOM 573 C C . GLN A 1 73 ? 6.469 0.262 0.391 1.00 83.44 73 GLN A C 1
ATOM 575 O O . GLN A 1 73 ? 5.814 1.196 0.857 1.00 83.44 73 GLN A O 1
ATOM 580 N N . LEU A 1 74 ? 6.367 -0.136 -0.877 1.00 85.06 74 LEU A N 1
ATOM 581 C CA . LEU A 1 74 ? 5.380 0.335 -1.844 1.00 85.06 74 LEU A CA 1
ATOM 582 C C . LEU A 1 74 ? 4.354 -0.773 -2.059 1.00 85.06 74 LEU A C 1
ATOM 584 O O . LEU A 1 74 ? 4.745 -1.899 -2.327 1.00 85.06 74 LEU A O 1
ATOM 588 N N . TYR A 1 75 ? 3.068 -0.473 -1.958 1.00 86.50 75 TYR A N 1
ATOM 589 C CA . TYR A 1 75 ? 1.994 -1.463 -2.036 1.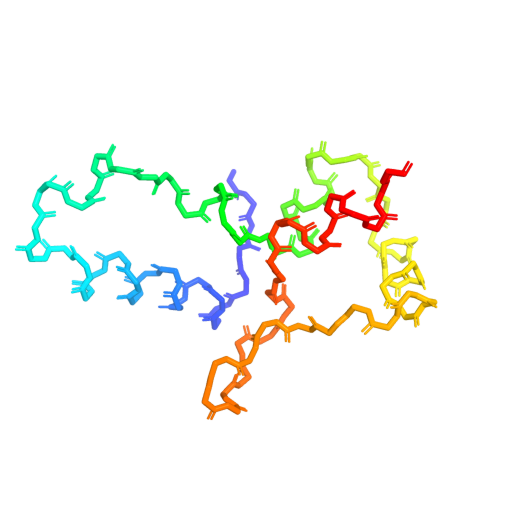00 86.50 75 TYR A CA 1
ATOM 590 C C . TYR A 1 75 ? 0.912 -0.991 -3.001 1.00 86.50 75 TYR A C 1
ATOM 592 O O . TYR A 1 75 ? 0.746 0.213 -3.207 1.00 86.50 75 TYR A O 1
ATOM 600 N N . LEU A 1 76 ? 0.174 -1.926 -3.598 1.00 87.06 76 LEU A N 1
ATOM 601 C CA . LEU A 1 76 ? -0.980 -1.591 -4.429 1.00 87.06 76 LEU A CA 1
ATOM 602 C C . LEU A 1 76 ? -2.152 -1.194 -3.535 1.00 87.06 76 LEU A C 1
ATOM 604 O O . LEU A 1 76 ? -2.497 -1.927 -2.614 1.00 87.06 76 LEU A O 1
ATOM 608 N N . ARG A 1 77 ? -2.794 -0.056 -3.826 1.00 86.00 77 ARG A N 1
ATOM 609 C CA . ARG A 1 77 ? -3.925 0.439 -3.025 1.00 86.00 77 ARG A CA 1
ATOM 610 C C . ARG A 1 77 ? -5.043 -0.600 -2.914 1.00 86.00 77 ARG A C 1
ATOM 612 O O . ARG A 1 77 ? -5.495 -0.853 -1.810 1.00 86.00 77 ARG A O 1
ATOM 619 N N . ARG A 1 78 ? -5.396 -1.261 -4.021 1.00 87.00 78 ARG A N 1
ATOM 620 C CA . ARG A 1 78 ? -6.439 -2.301 -4.047 1.00 87.00 78 ARG A CA 1
ATOM 621 C C . ARG A 1 78 ? -6.174 -3.445 -3.054 1.00 87.00 78 ARG A C 1
ATOM 623 O O . ARG A 1 78 ? -7.102 -3.938 -2.433 1.00 87.00 78 ARG A O 1
ATOM 630 N N . ASP A 1 79 ? -4.909 -3.848 -2.898 1.00 87.19 79 ASP A N 1
ATOM 631 C CA . ASP A 1 79 ? -4.534 -4.969 -2.029 1.00 87.19 79 ASP A CA 1
ATOM 632 C C . ASP A 1 79 ? -4.608 -4.525 -0.555 1.00 87.19 79 ASP A C 1
ATOM 634 O O . ASP A 1 79 ? -4.977 -5.302 0.319 1.00 87.19 79 ASP A O 1
ATOM 638 N N . ILE A 1 80 ? -4.309 -3.248 -0.283 1.00 89.75 80 ILE A N 1
ATOM 639 C CA . ILE A 1 80 ? -4.458 -2.634 1.044 1.00 89.75 80 ILE A CA 1
ATOM 640 C C . ILE A 1 80 ? -5.929 -2.426 1.406 1.00 89.75 80 ILE A C 1
ATOM 642 O O . ILE A 1 80 ? -6.315 -2.690 2.538 1.00 89.75 80 ILE A O 1
ATOM 646 N N . GLU A 1 81 ? -6.753 -1.972 0.466 1.00 89.38 81 GLU A N 1
ATOM 647 C CA . GLU A 1 81 ? -8.195 -1.817 0.670 1.00 89.38 81 GLU A CA 1
ATOM 648 C C . GLU A 1 81 ? -8.856 -3.173 0.936 1.00 89.38 81 GLU A C 1
ATOM 650 O O . GLU A 1 81 ? -9.603 -3.295 1.900 1.00 89.38 81 GLU A O 1
ATOM 655 N N . ALA A 1 82 ? -8.502 -4.215 0.177 1.00 87.56 82 ALA A N 1
ATOM 656 C CA . ALA A 1 82 ? -8.976 -5.578 0.425 1.00 87.56 82 ALA A CA 1
ATOM 657 C C . ALA A 1 82 ? -8.520 -6.137 1.785 1.00 87.56 82 ALA A C 1
ATOM 659 O O . ALA A 1 82 ? -9.235 -6.919 2.396 1.00 87.56 82 ALA A O 1
ATOM 660 N N . MET A 1 83 ? -7.342 -5.734 2.272 1.00 87.62 83 MET A N 1
ATOM 661 C CA . MET A 1 83 ? -6.842 -6.108 3.601 1.00 87.62 83 MET A CA 1
ATOM 662 C C . MET A 1 83 ? -7.597 -5.404 4.744 1.00 87.62 83 MET A C 1
ATOM 664 O O . MET A 1 83 ? -7.600 -5.899 5.870 1.00 87.62 83 MET A O 1
ATOM 668 N N . LEU A 1 84 ? -8.143 -4.210 4.494 1.00 83.25 84 LEU A N 1
ATOM 669 C CA . LEU A 1 84 ? -8.811 -3.378 5.501 1.00 83.25 84 LEU A CA 1
ATOM 670 C C . LEU A 1 84 ? -10.341 -3.498 5.491 1.00 83.25 84 LEU A C 1
ATOM 672 O O . LEU A 1 84 ? -10.956 -3.023 6.447 1.00 83.25 84 LEU A O 1
ATOM 676 N N . SER A 1 85 ? -10.917 -4.0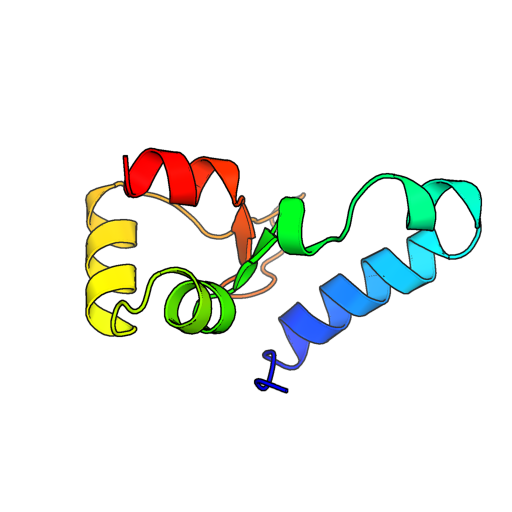71 4.431 1.00 80.75 85 SER A N 1
ATOM 677 C CA . SER A 1 85 ? -12.345 -4.389 4.319 1.00 80.75 85 SER A CA 1
ATOM 678 C C . SER A 1 85 ? -12.755 -5.542 5.225 1.00 80.75 85 SER A C 1
ATOM 680 O O . SER A 1 85 ? -13.966 -5.566 5.534 1.00 80.75 85 SER A O 1
#

pLDDT: mean 72.92, std 16.78, range [38.12, 91.81]

Organism: NCBI:txid1458307

Sequence (85 aa):
MGKFTKKGDRYIRKLLVVGMTSRAVMAKRSPHQRFLTTTTMMNEFGQPRNALLLKLKATGVMPFRPNGENFGQLYLRRDIEAMLS

Secondary structure (DSSP, 8-state):
-----HHHHHHHHHHHHHSTT-HHHHTT--GGGTEEEHHHHHHHH---HHHHHHHHHHTT-PPP-GGG---SSEEEHHHHHHHH-

Radius of gyration: 13.49 Å; chains: 1; bounding box: 27×29×36 Å

Foldseek 3Di:
DDDDDPLLVVVLVCCCVVVVVDPVVVPPDDVVQFKDALVRCCVPVVDDSVVLVVLCVVLVFDADQVVNHDSDRMHTPVVVVVSVD